Protein AF-A0A1F6HLE6-F1 (afdb_monomer_lite)

Structure (mmCIF, N/CA/C/O backbone):
data_AF-A0A1F6HLE6-F1
#
_entry.id   AF-A0A1F6HLE6-F1
#
loop_
_atom_site.group_PDB
_atom_site.id
_atom_site.type_symbol
_atom_site.label_atom_id
_atom_site.label_alt_id
_atom_site.label_comp_id
_atom_site.label_asym_id
_atom_site.label_entity_id
_atom_site.label_seq_id
_atom_site.pdbx_PDB_ins_code
_atom_site.Cartn_x
_atom_site.Cartn_y
_atom_site.Cartn_z
_atom_site.occupancy
_atom_site.B_iso_or_equiv
_atom_site.auth_seq_id
_atom_site.auth_comp_id
_atom_site.auth_asym_id
_atom_site.auth_atom_id
_atom_site.pdbx_PDB_model_num
ATOM 1 N N . MET A 1 1 ? -13.647 6.279 26.325 1.00 63.38 1 MET A N 1
ATOM 2 C CA . MET A 1 1 ? -12.211 6.276 25.933 1.00 63.38 1 MET A CA 1
ATOM 3 C C . MET A 1 1 ? -11.836 5.054 25.099 1.00 63.38 1 MET A C 1
ATOM 5 O O . MET A 1 1 ? -11.047 5.195 24.173 1.00 63.38 1 MET A O 1
ATOM 9 N N . GLU A 1 2 ? -12.397 3.885 25.400 1.00 67.81 2 GLU A N 1
ATOM 10 C CA . GLU A 1 2 ? -12.096 2.611 24.734 1.00 67.81 2 GLU A CA 1
ATOM 11 C C . GLU A 1 2 ? -12.492 2.584 23.247 1.00 67.81 2 GLU A C 1
ATOM 13 O O . GLU A 1 2 ? -11.661 2.266 22.399 1.00 67.81 2 GLU A O 1
ATOM 18 N N . ASP A 1 3 ? -13.678 3.094 22.899 1.00 79.81 3 ASP A N 1
ATOM 19 C CA . ASP A 1 3 ? -14.136 3.174 21.502 1.00 79.81 3 ASP A CA 1
ATOM 20 C C . ASP A 1 3 ? -13.210 3.987 20.591 1.00 79.81 3 ASP A C 1
ATOM 22 O O . ASP A 1 3 ? -13.002 3.639 19.430 1.00 79.81 3 ASP A O 1
ATOM 26 N N . LYS A 1 4 ? -12.611 5.066 21.114 1.00 86.38 4 LYS A N 1
ATOM 27 C CA . LYS A 1 4 ? -11.678 5.900 20.343 1.00 86.38 4 LYS A CA 1
ATOM 28 C C . LYS A 1 4 ? -10.392 5.130 20.023 1.00 86.38 4 LYS A C 1
ATOM 30 O O . LYS A 1 4 ? -9.865 5.265 18.922 1.00 86.38 4 LYS A O 1
ATOM 35 N N . LYS A 1 5 ? -9.919 4.294 20.956 1.00 90.31 5 LYS A N 1
ATOM 36 C CA . LYS A 1 5 ? -8.757 3.421 20.739 1.00 90.31 5 LYS A CA 1
ATOM 37 C C . LYS A 1 5 ? -9.068 2.331 19.713 1.00 90.31 5 LYS A C 1
ATOM 39 O O . LYS A 1 5 ? -8.259 2.116 18.818 1.00 90.31 5 LYS A O 1
ATOM 44 N N . ILE A 1 6 ? -10.246 1.707 19.792 1.00 92.56 6 ILE A N 1
ATOM 45 C CA . ILE A 1 6 ? -10.678 0.673 18.836 1.00 92.56 6 ILE A CA 1
ATOM 46 C C . ILE A 1 6 ? -10.792 1.252 17.422 1.00 92.56 6 ILE A C 1
ATOM 48 O O . ILE A 1 6 ? -10.259 0.681 16.474 1.00 92.56 6 ILE A O 1
ATOM 52 N N . ILE A 1 7 ? -11.437 2.412 17.276 1.00 93.81 7 ILE A N 1
ATOM 53 C CA . ILE A 1 7 ? -11.570 3.089 15.981 1.00 93.81 7 ILE A CA 1
ATOM 54 C C . ILE A 1 7 ? -10.194 3.438 15.407 1.00 93.81 7 ILE A C 1
ATOM 56 O O . ILE A 1 7 ? -9.942 3.174 14.233 1.00 93.81 7 ILE A O 1
ATOM 60 N N . SER A 1 8 ? -9.292 3.990 16.222 1.00 94.62 8 SER A N 1
ATOM 61 C CA . SER A 1 8 ? -7.937 4.334 15.780 1.00 94.62 8 SER A CA 1
ATOM 62 C C . SER A 1 8 ? -7.138 3.095 15.355 1.00 94.62 8 SER A C 1
ATOM 64 O O . SER A 1 8 ? -6.539 3.098 14.282 1.00 94.62 8 SER A O 1
ATOM 66 N N . ALA A 1 9 ? -7.205 2.000 16.120 1.00 95.56 9 ALA A N 1
ATOM 67 C CA . ALA A 1 9 ? -6.547 0.741 15.774 1.00 95.56 9 ALA A CA 1
ATOM 68 C C . ALA A 1 9 ? -7.088 0.145 14.463 1.00 95.56 9 ALA A C 1
ATOM 70 O O . ALA A 1 9 ? -6.311 -0.220 13.583 1.00 95.56 9 ALA A O 1
ATOM 71 N N . ASN A 1 10 ? -8.412 0.105 14.287 1.00 96.88 10 ASN A N 1
ATOM 72 C CA . ASN A 1 10 ? -9.035 -0.373 13.048 1.00 96.88 10 ASN A CA 1
ATOM 73 C C . ASN A 1 10 ? -8.654 0.496 11.844 1.00 96.88 10 ASN A C 1
ATOM 75 O O . ASN A 1 10 ? -8.395 -0.021 10.758 1.00 96.88 10 ASN A O 1
ATOM 79 N N . THR A 1 11 ? -8.607 1.813 12.045 1.00 96.94 11 THR A N 1
ATOM 80 C CA . THR A 1 11 ? -8.187 2.780 11.025 1.00 96.94 11 THR A CA 1
ATOM 81 C C . THR A 1 11 ? -6.740 2.531 10.622 1.00 96.94 11 THR A C 1
ATOM 83 O O . THR A 1 11 ? -6.448 2.468 9.432 1.00 96.94 11 THR A O 1
ATOM 86 N N . MET A 1 12 ? -5.851 2.310 11.595 1.00 97.50 12 MET A N 1
ATOM 87 C CA . MET A 1 12 ? -4.451 1.990 11.335 1.00 97.50 12 MET A CA 1
ATOM 88 C C . MET A 1 12 ? -4.310 0.691 10.540 1.00 97.50 12 MET A C 1
ATOM 90 O O . MET A 1 12 ? -3.627 0.683 9.524 1.00 97.50 12 MET A O 1
ATOM 94 N N . LEU A 1 13 ? -5.015 -0.379 10.929 1.00 97.81 13 LEU A N 1
ATOM 95 C CA . LEU A 1 13 ? -4.997 -1.652 10.195 1.00 97.81 13 LEU A CA 1
ATOM 96 C C . LEU A 1 13 ? -5.391 -1.470 8.724 1.00 97.81 13 LEU A C 1
ATOM 98 O O . LEU A 1 13 ? 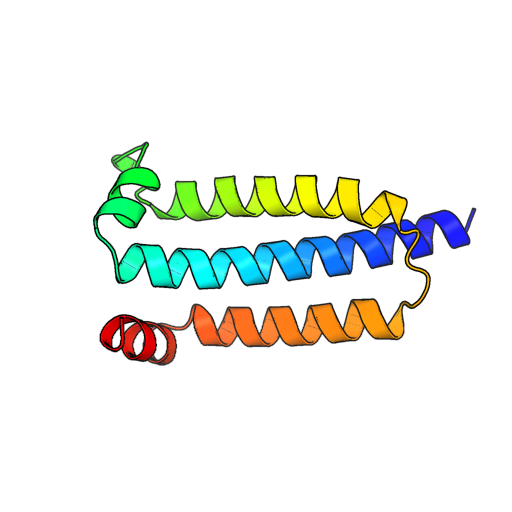-4.718 -1.981 7.828 1.00 97.81 13 LEU A O 1
ATOM 102 N N . LEU A 1 14 ? -6.455 -0.713 8.457 1.00 97.81 14 LEU A N 1
ATOM 103 C CA . LEU A 1 14 ? -6.927 -0.464 7.095 1.00 97.81 14 LEU A CA 1
ATOM 104 C C . LEU A 1 14 ? -6.003 0.475 6.312 1.00 97.81 14 LEU A C 1
ATOM 106 O O . LEU A 1 14 ? -5.749 0.231 5.134 1.00 97.81 14 LEU A O 1
ATOM 110 N N . ALA A 1 15 ? -5.445 1.499 6.956 1.00 97.94 15 ALA A N 1
ATOM 111 C CA . ALA A 1 15 ? -4.466 2.387 6.339 1.00 97.94 15 ALA A CA 1
ATOM 112 C C . ALA A 1 15 ? -3.181 1.631 5.967 1.00 97.94 15 ALA A C 1
ATOM 114 O O . ALA A 1 15 ? -2.668 1.784 4.858 1.00 97.94 15 ALA A O 1
ATOM 115 N N . THR A 1 16 ? -2.697 0.748 6.846 1.00 97.88 16 THR A N 1
ATOM 116 C CA . THR A 1 16 ? -1.572 -0.147 6.548 1.00 97.88 16 THR A CA 1
ATOM 117 C C . THR A 1 16 ? -1.911 -1.095 5.405 1.00 97.88 16 THR A C 1
ATOM 119 O O . THR A 1 16 ? -1.096 -1.275 4.508 1.00 97.88 16 THR A O 1
ATOM 122 N N . SER A 1 17 ? -3.126 -1.641 5.373 1.00 98.06 17 SER A N 1
ATOM 123 C CA . SER A 1 17 ? -3.587 -2.502 4.274 1.00 98.06 17 SER A CA 1
ATOM 124 C C . SER A 1 17 ? -3.567 -1.779 2.924 1.00 98.06 17 SER A C 1
A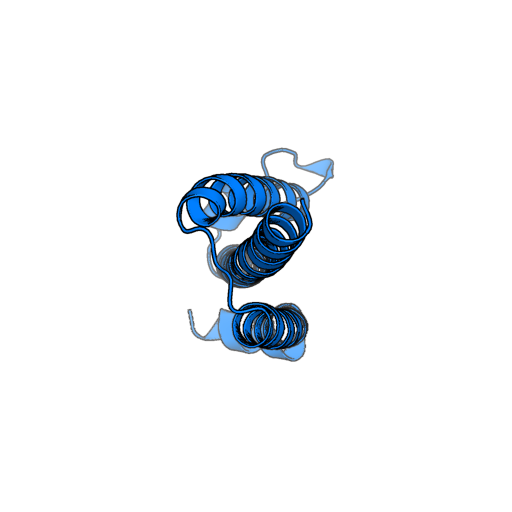TOM 126 O O . SER A 1 17 ? -3.094 -2.331 1.928 1.00 98.06 17 SER A O 1
ATOM 128 N N . ALA A 1 18 ? -4.026 -0.524 2.891 1.00 97.81 18 ALA A N 1
ATOM 129 C CA . ALA A 1 18 ? -3.986 0.321 1.701 1.00 97.81 18 ALA A CA 1
ATOM 130 C C . ALA A 1 18 ? -2.544 0.635 1.273 1.00 97.81 18 ALA A C 1
ATOM 132 O O . ALA A 1 18 ? -2.217 0.507 0.096 1.00 97.81 18 ALA A O 1
ATOM 133 N N . SER A 1 19 ? -1.672 0.972 2.228 1.00 98.19 19 SER A N 1
ATOM 134 C CA . SER A 1 19 ? -0.250 1.239 1.981 1.00 98.19 19 SER A CA 1
ATOM 135 C C . SER A 1 19 ? 0.486 0.016 1.422 1.00 98.19 19 SER A C 1
ATOM 137 O O . SER A 1 19 ? 1.164 0.128 0.405 1.00 98.19 19 SER A O 1
ATOM 139 N N . LEU A 1 20 ? 0.288 -1.170 2.010 1.00 97.44 20 LEU A N 1
ATOM 140 C CA . LEU A 1 20 ? 0.853 -2.428 1.506 1.00 97.44 20 LEU A CA 1
ATOM 141 C C . LEU A 1 20 ? 0.352 -2.741 0.096 1.00 97.44 20 LEU A C 1
ATOM 143 O O . LEU A 1 20 ? 1.134 -3.151 -0.759 1.00 97.44 20 LEU A O 1
ATOM 147 N N . THR A 1 21 ? -0.944 -2.525 -0.142 1.00 96.88 21 THR A N 1
ATOM 148 C CA . THR A 1 21 ? -1.556 -2.762 -1.452 1.00 96.88 21 THR A CA 1
ATOM 149 C C . THR A 1 21 ? -0.959 -1.845 -2.511 1.00 96.88 21 THR A C 1
ATOM 151 O O . THR A 1 21 ? -0.530 -2.301 -3.566 1.00 96.88 21 THR A O 1
ATOM 154 N N . PHE A 1 22 ? -0.857 -0.556 -2.197 1.00 97.44 22 PHE A N 1
ATOM 155 C CA . PHE A 1 22 ? -0.219 0.422 -3.063 1.00 97.44 22 PHE A CA 1
ATOM 156 C C . PHE A 1 22 ? 1.254 0.086 -3.323 1.00 97.44 22 PHE A C 1
ATOM 158 O O . PHE A 1 22 ? 1.690 0.150 -4.471 1.00 97.44 22 PHE A O 1
ATOM 165 N N . PHE A 1 23 ? 2.005 -0.323 -2.293 1.00 96.69 23 PHE A N 1
ATOM 166 C CA . PHE A 1 23 ? 3.420 -0.661 -2.429 1.00 96.69 23 PHE A CA 1
ATOM 167 C C . PHE A 1 23 ? 3.640 -1.755 -3.469 1.00 96.69 23 PHE A C 1
ATOM 169 O O . PHE A 1 23 ? 4.449 -1.575 -4.377 1.00 96.69 23 PHE A O 1
ATOM 176 N N . TRP A 1 24 ? 2.958 -2.901 -3.343 1.00 95.12 24 TRP A N 1
ATOM 177 C CA . TRP A 1 24 ? 3.236 -4.019 -4.246 1.00 95.12 24 TRP A CA 1
ATOM 178 C C . TRP A 1 24 ? 2.777 -3.707 -5.673 1.00 95.12 24 TRP A C 1
ATOM 180 O O . TRP A 1 24 ? 3.475 -4.071 -6.617 1.00 95.12 24 TRP A O 1
ATOM 190 N N . ILE A 1 25 ? 1.676 -2.963 -5.838 1.00 94.94 25 ILE A N 1
ATOM 191 C CA . ILE A 1 25 ? 1.213 -2.481 -7.146 1.00 94.94 25 ILE A CA 1
ATOM 192 C C . ILE A 1 25 ? 2.278 -1.581 -7.779 1.00 94.94 25 ILE A C 1
ATOM 194 O O . ILE A 1 25 ? 2.705 -1.813 -8.910 1.00 94.94 25 ILE A O 1
ATOM 198 N N . LEU A 1 26 ? 2.754 -0.579 -7.039 1.00 95.19 26 LEU A N 1
ATOM 199 C CA . LEU A 1 26 ? 3.764 0.354 -7.525 1.00 95.19 26 LEU A CA 1
ATOM 200 C C . LEU A 1 26 ? 5.103 -0.345 -7.791 1.00 95.19 26 LEU A C 1
ATOM 202 O O . LEU A 1 26 ? 5.798 0.009 -8.738 1.00 95.19 26 LEU A O 1
ATOM 206 N N . ASN A 1 27 ? 5.455 -1.367 -7.007 1.00 93.62 27 ASN A N 1
ATOM 207 C CA . ASN A 1 27 ? 6.647 -2.175 -7.240 1.00 93.62 27 ASN A CA 1
ATOM 208 C C . ASN A 1 27 ? 6.564 -2.952 -8.564 1.00 93.62 27 ASN A C 1
ATOM 210 O O . ASN A 1 27 ? 7.553 -2.994 -9.289 1.00 93.62 27 ASN A O 1
ATOM 214 N N . ILE A 1 28 ? 5.397 -3.510 -8.904 1.00 92.69 28 ILE A N 1
ATOM 215 C CA . ILE A 1 28 ? 5.165 -4.153 -10.207 1.00 92.69 28 ILE A CA 1
ATOM 216 C C . ILE A 1 28 ? 5.280 -3.121 -11.336 1.00 92.69 28 ILE A C 1
ATOM 218 O O . ILE A 1 28 ? 6.014 -3.349 -12.296 1.00 92.69 28 ILE A O 1
ATOM 222 N N . PHE A 1 29 ? 4.634 -1.958 -11.201 1.00 92.44 29 PHE A N 1
ATOM 223 C CA . PHE A 1 29 ? 4.712 -0.895 -12.209 1.00 92.44 29 PHE A CA 1
ATOM 224 C C . PHE A 1 29 ? 6.135 -0.366 -12.412 1.00 92.44 29 PHE A C 1
ATOM 226 O O . PHE A 1 29 ? 6.554 -0.146 -13.543 1.00 92.44 29 PHE A O 1
ATOM 233 N N . LYS A 1 30 ? 6.900 -0.199 -11.334 1.00 91.94 30 LYS A N 1
ATOM 234 C CA . LYS A 1 30 ? 8.308 0.209 -11.388 1.00 91.94 30 LYS A CA 1
ATOM 235 C C . LYS A 1 30 ? 9.156 -0.763 -12.215 1.00 91.94 30 LYS A C 1
ATOM 237 O O . LYS A 1 30 ? 10.077 -0.325 -12.887 1.00 91.94 30 LYS A O 1
ATOM 242 N N . GLU A 1 31 ? 8.872 -2.061 -12.158 1.00 89.38 31 GLU A N 1
ATOM 243 C CA . GLU A 1 31 ? 9.613 -3.073 -12.925 1.00 89.38 31 GLU A CA 1
ATOM 244 C C . GLU A 1 31 ? 9.114 -3.200 -14.376 1.00 89.38 31 GLU A C 1
ATOM 246 O O . GLU A 1 31 ? 9.910 -3.497 -15.262 1.00 89.38 31 GLU A O 1
ATOM 251 N N . GLY A 1 32 ? 7.823 -2.956 -14.636 1.00 89.25 32 GLY A N 1
ATOM 252 C CA . GLY A 1 32 ? 7.244 -3.008 -15.988 1.00 89.25 32 GLY A CA 1
ATOM 253 C C . GLY A 1 32 ? 7.473 -1.745 -16.827 1.00 89.25 32 GLY A C 1
ATOM 254 O O . GLY A 1 32 ? 7.610 -1.827 -18.045 1.00 89.25 32 GLY A O 1
ATOM 255 N N . TYR A 1 33 ? 7.571 -0.570 -16.195 1.00 90.75 33 TYR A N 1
ATOM 256 C CA . TYR A 1 33 ? 7.600 0.719 -16.892 1.00 90.75 33 TYR A CA 1
ATOM 257 C C . TYR A 1 33 ? 8.809 1.567 -16.483 1.00 90.75 33 TYR A C 1
ATOM 259 O O . TYR A 1 33 ? 8.925 2.026 -15.344 1.00 90.75 33 TYR A O 1
ATOM 267 N N . LYS A 1 34 ? 9.677 1.873 -17.458 1.00 89.44 34 LYS A N 1
ATOM 268 C CA . LYS A 1 34 ? 10.880 2.706 -17.255 1.00 89.44 34 LYS A CA 1
ATOM 269 C C . LYS A 1 34 ? 10.565 4.097 -16.699 1.00 89.44 34 LYS A C 1
ATOM 271 O O . LYS A 1 34 ? 11.340 4.633 -15.915 1.00 89.44 34 LYS A O 1
ATOM 276 N N . GLU A 1 35 ? 9.435 4.683 -17.085 1.00 90.69 35 GLU A N 1
ATOM 277 C CA . GLU A 1 35 ? 9.009 6.000 -16.594 1.00 90.69 35 GLU A CA 1
ATOM 278 C C . GLU A 1 35 ? 8.746 5.986 -15.086 1.00 90.69 35 GLU A C 1
ATOM 280 O O . GLU A 1 35 ? 9.214 6.867 -14.366 1.00 90.69 35 GLU A O 1
ATOM 285 N N . VAL A 1 36 ? 8.074 4.941 -14.593 1.00 90.94 36 VAL A N 1
ATOM 286 C CA . VAL A 1 36 ? 7.804 4.754 -13.162 1.00 90.94 36 VAL A CA 1
ATOM 287 C C . VAL A 1 36 ? 9.110 4.509 -12.410 1.00 90.94 36 VAL A C 1
ATOM 289 O O . VAL A 1 36 ? 9.329 5.085 -11.346 1.00 90.94 36 VAL A O 1
ATOM 292 N N . GLN A 1 37 ? 10.017 3.712 -12.980 1.00 89.62 37 GLN A N 1
ATOM 293 C CA . GLN A 1 37 ? 11.346 3.499 -12.411 1.00 89.62 37 GLN A CA 1
ATOM 294 C C . GLN A 1 37 ? 12.130 4.810 -12.268 1.00 89.62 37 GLN A C 1
ATOM 296 O O . GLN A 1 37 ? 12.690 5.072 -11.204 1.00 89.62 37 GLN A O 1
ATOM 301 N N . ASN A 1 38 ? 12.144 5.643 -13.311 1.00 90.19 38 ASN A N 1
ATOM 302 C CA . ASN A 1 38 ? 12.838 6.930 -13.308 1.00 90.19 38 ASN A CA 1
ATOM 303 C C . ASN A 1 38 ? 12.211 7.911 -12.313 1.00 90.19 38 ASN A C 1
ATOM 305 O O . ASN A 1 38 ? 12.936 8.561 -11.566 1.00 90.19 38 ASN A O 1
ATOM 309 N N . PHE A 1 39 ? 10.879 7.971 -12.255 1.00 90.94 39 PHE A N 1
ATOM 310 C CA . PHE A 1 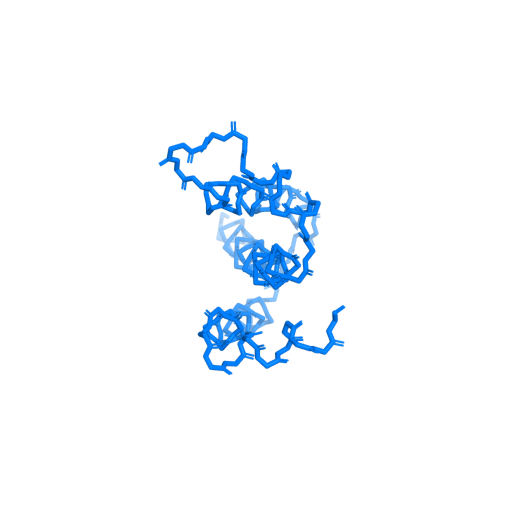39 ? 10.151 8.804 -11.298 1.00 90.94 39 PHE A CA 1
ATOM 311 C C . PHE A 1 39 ? 10.488 8.447 -9.843 1.00 90.94 39 PHE A C 1
ATOM 313 O O . PHE A 1 39 ? 10.680 9.326 -9.005 1.00 90.94 39 PHE A O 1
ATOM 320 N N . LEU A 1 40 ? 10.599 7.152 -9.539 1.00 90.19 40 LEU A N 1
ATOM 321 C CA . LEU A 1 40 ? 10.928 6.677 -8.194 1.00 90.19 40 LEU A CA 1
ATOM 322 C C . LEU A 1 40 ? 12.420 6.789 -7.860 1.00 90.19 40 LEU A C 1
ATOM 324 O O . LEU A 1 40 ? 12.778 6.761 -6.684 1.00 90.19 40 LEU A O 1
ATOM 328 N N . ASN A 1 41 ? 13.287 6.925 -8.864 1.00 89.62 41 ASN A N 1
ATOM 329 C CA . ASN A 1 41 ? 14.737 7.015 -8.712 1.00 89.62 41 ASN A CA 1
ATOM 330 C C . ASN A 1 41 ? 15.239 8.471 -8.624 1.00 89.62 41 ASN A C 1
ATOM 332 O O . ASN A 1 41 ? 16.162 8.869 -9.332 1.00 89.62 41 ASN A O 1
ATOM 336 N N . PHE A 1 42 ? 14.645 9.279 -7.743 1.00 82.56 42 PHE A N 1
ATOM 337 C CA . PHE A 1 42 ? 15.042 10.684 -7.538 1.00 82.56 42 PHE A CA 1
ATOM 338 C C . PHE A 1 42 ? 16.383 10.849 -6.805 1.00 82.56 42 PHE A C 1
ATOM 340 O O . PHE A 1 42 ? 16.952 11.939 -6.810 1.00 82.56 42 PHE A O 1
ATOM 347 N N . TYR A 1 43 ? 16.900 9.785 -6.179 1.00 76.62 43 TYR A N 1
ATOM 348 C CA . TYR A 1 43 ? 18.236 9.763 -5.587 1.00 76.62 43 TYR A CA 1
ATOM 349 C C . TYR A 1 43 ? 19.018 8.534 -6.087 1.00 76.62 43 TYR A C 1
ATOM 351 O O . TYR A 1 43 ? 18.856 7.441 -5.533 1.00 76.62 43 TYR A O 1
ATOM 359 N N . PRO A 1 44 ? 19.875 8.691 -7.117 1.00 74.81 44 PRO A N 1
ATOM 360 C CA . PRO A 1 44 ? 20.496 7.572 -7.832 1.00 74.81 44 PRO A CA 1
ATOM 361 C C . PRO A 1 44 ? 21.242 6.574 -6.940 1.00 74.81 44 PRO A C 1
ATOM 363 O O . PRO A 1 44 ? 21.210 5.376 -7.203 1.00 74.81 44 PRO A O 1
ATOM 366 N N . SER A 1 45 ? 21.872 7.045 -5.859 1.00 73.62 45 SER A N 1
ATOM 367 C CA . SER A 1 45 ? 22.665 6.203 -4.954 1.00 73.62 45 SER A CA 1
ATOM 368 C C . SER A 1 45 ? 21.833 5.214 -4.129 1.00 73.62 45 SER A C 1
ATOM 370 O O . SER A 1 45 ? 22.386 4.249 -3.613 1.00 73.62 45 SER A O 1
ATOM 372 N N . VAL A 1 46 ? 20.526 5.455 -3.970 1.00 73.56 46 VAL A N 1
ATOM 373 C CA . VAL A 1 46 ? 19.620 4.605 -3.168 1.00 73.56 46 VAL A CA 1
ATOM 374 C C . VAL A 1 46 ? 18.654 3.817 -4.065 1.00 73.56 46 VAL A C 1
ATOM 376 O O . VAL A 1 46 ? 18.050 2.832 -3.637 1.00 73.56 46 VAL A O 1
ATOM 379 N N . GLY A 1 47 ? 18.544 4.199 -5.339 1.00 82.81 47 GLY A N 1
ATOM 380 C CA . GLY A 1 47 ? 17.679 3.532 -6.299 1.00 82.81 47 GLY A CA 1
ATOM 381 C C . GLY A 1 47 ? 16.185 3.809 -6.065 1.00 82.81 47 GLY A C 1
ATOM 382 O O . GLY A 1 47 ? 15.791 4.558 -5.166 1.00 82.81 47 GLY A O 1
ATOM 383 N N . PRO A 1 48 ? 15.307 3.153 -6.842 1.00 86.50 48 PRO A N 1
ATOM 384 C CA . PRO A 1 48 ? 13.865 3.408 -6.816 1.00 86.50 48 PRO A CA 1
ATOM 385 C C . PRO A 1 48 ? 13.147 2.855 -5.571 1.00 86.50 48 PRO A C 1
ATOM 387 O O . PRO A 1 48 ? 11.961 3.116 -5.366 1.00 86.50 48 PRO A O 1
ATOM 390 N N . LEU A 1 49 ? 13.843 2.088 -4.723 1.00 88.56 49 LEU A N 1
ATOM 391 C CA . LEU A 1 49 ? 13.272 1.522 -3.499 1.00 88.56 49 LEU A CA 1
ATOM 392 C C . LEU A 1 49 ? 12.913 2.613 -2.482 1.00 88.56 49 LEU A C 1
ATOM 394 O O . LEU A 1 49 ? 11.874 2.525 -1.829 1.00 88.56 49 LEU A O 1
ATOM 398 N N . LEU A 1 50 ? 13.734 3.663 -2.383 1.00 89.00 50 LEU A N 1
ATOM 399 C CA . LEU A 1 50 ? 13.437 4.806 -1.523 1.00 89.00 50 LEU A CA 1
ATOM 400 C C . LEU A 1 50 ? 12.124 5.471 -1.938 1.00 89.00 50 LEU A C 1
ATOM 402 O O . LEU A 1 50 ? 11.277 5.741 -1.089 1.00 89.00 50 LEU A O 1
ATOM 406 N N . GLY A 1 51 ? 11.922 5.669 -3.244 1.00 91.62 51 GLY A N 1
ATOM 407 C CA . GLY A 1 51 ? 10.673 6.207 -3.765 1.00 91.62 51 GLY A CA 1
ATOM 408 C C . GLY A 1 51 ? 9.472 5.351 -3.401 1.00 91.62 51 GLY A C 1
ATOM 409 O O . GLY A 1 51 ? 8.495 5.882 -2.876 1.00 91.62 51 GLY A O 1
ATOM 410 N N . LEU A 1 52 ? 9.565 4.030 -3.576 1.00 93.00 52 LEU A N 1
ATOM 411 C CA . LEU A 1 52 ? 8.498 3.113 -3.164 1.00 93.00 52 LEU A CA 1
ATOM 412 C C . LEU A 1 52 ? 8.101 3.310 -1.695 1.00 93.00 52 LEU A C 1
ATOM 414 O O . LEU A 1 52 ? 6.910 3.428 -1.394 1.00 93.00 52 LEU A O 1
ATOM 418 N N . PHE A 1 53 ? 9.076 3.385 -0.786 1.00 92.69 53 PHE A N 1
ATOM 419 C CA . PHE A 1 53 ? 8.803 3.582 0.638 1.00 92.69 53 PHE A CA 1
ATOM 420 C C . PHE A 1 53 ? 8.203 4.953 0.946 1.00 92.69 53 PHE A C 1
ATOM 422 O O . PHE A 1 53 ? 7.236 5.025 1.709 1.00 92.69 53 PHE A O 1
ATOM 429 N N . ILE A 1 54 ? 8.724 6.026 0.345 1.00 94.56 54 ILE A N 1
ATOM 430 C CA . ILE A 1 54 ? 8.205 7.382 0.563 1.00 94.56 54 ILE A CA 1
ATOM 431 C C . ILE A 1 54 ? 6.749 7.462 0.110 1.00 94.56 54 ILE A C 1
ATOM 433 O O . ILE A 1 54 ? 5.885 7.806 0.916 1.00 94.56 54 ILE A O 1
ATOM 437 N N . PHE A 1 55 ? 6.443 7.077 -1.131 1.00 95.56 55 PHE A N 1
ATOM 438 C CA . PHE A 1 55 ? 5.072 7.156 -1.641 1.00 95.56 55 PHE A CA 1
ATOM 439 C C . PHE A 1 55 ? 4.113 6.245 -0.867 1.00 95.56 55 PHE A C 1
ATOM 441 O O . PHE A 1 55 ? 3.001 6.662 -0.549 1.00 95.56 55 PHE A O 1
ATOM 448 N N . SER A 1 56 ? 4.547 5.049 -0.466 1.00 96.75 56 SER A N 1
ATOM 449 C CA . SER A 1 56 ? 3.714 4.157 0.356 1.00 96.75 56 SER A CA 1
ATOM 450 C C . SER A 1 56 ? 3.462 4.718 1.760 1.00 96.75 56 SER A C 1
ATOM 452 O O . SER A 1 56 ? 2.372 4.535 2.307 1.00 96.75 56 SER A O 1
ATOM 454 N N . THR A 1 57 ? 4.427 5.448 2.329 1.00 96.62 57 THR A N 1
ATOM 455 C CA . THR A 1 57 ? 4.263 6.164 3.605 1.00 96.62 57 THR A CA 1
ATOM 456 C C . THR A 1 57 ? 3.287 7.329 3.462 1.00 96.62 57 THR A C 1
ATOM 458 O O . THR A 1 57 ? 2.422 7.512 4.316 1.00 96.62 57 THR A O 1
ATOM 461 N N . VAL A 1 58 ? 3.353 8.081 2.357 1.00 97.50 58 VAL A N 1
ATOM 462 C CA . VAL A 1 58 ? 2.356 9.122 2.061 1.00 97.50 58 VAL A CA 1
ATOM 463 C C . VAL A 1 58 ? 0.958 8.508 1.971 1.00 97.50 58 VAL A C 1
ATOM 465 O O . VAL A 1 58 ? 0.033 9.012 2.606 1.00 97.50 58 VAL A O 1
ATOM 468 N N . VAL A 1 59 ? 0.802 7.383 1.264 1.00 97.88 59 VAL A N 1
ATOM 469 C CA . VAL A 1 59 ? -0.481 6.667 1.174 1.00 97.88 59 VAL A CA 1
ATOM 470 C C . VAL A 1 59 ? -0.968 6.207 2.546 1.00 97.88 59 VAL A C 1
ATOM 472 O 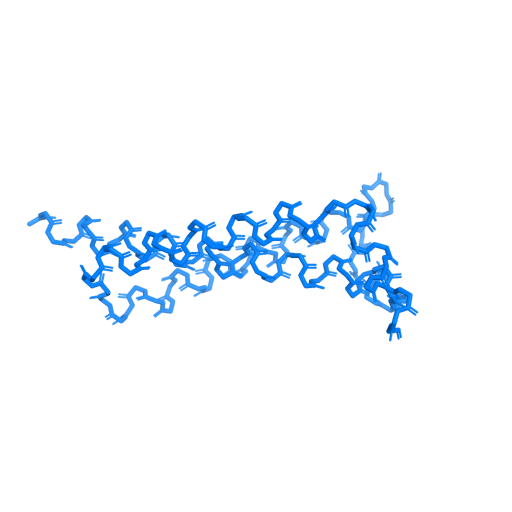O . VAL A 1 59 ? -2.152 6.357 2.832 1.00 97.88 59 VAL A O 1
ATOM 475 N N . LEU A 1 60 ? -0.084 5.712 3.420 1.00 97.94 60 LEU A N 1
ATOM 476 C CA . LEU A 1 60 ? -0.441 5.347 4.795 1.00 97.94 60 LEU A CA 1
ATOM 477 C C . LEU A 1 60 ? -1.043 6.539 5.553 1.00 97.94 60 LEU A C 1
ATOM 479 O O . LEU A 1 60 ? -2.117 6.412 6.138 1.00 97.94 60 LEU A O 1
ATOM 483 N N . ILE A 1 61 ? -0.370 7.693 5.526 1.00 97.81 61 ILE A N 1
ATOM 484 C CA . ILE A 1 61 ? -0.804 8.902 6.242 1.00 97.81 61 ILE A CA 1
ATOM 485 C C . ILE A 1 61 ? -2.137 9.406 5.680 1.00 97.81 61 ILE A C 1
ATOM 487 O O . ILE A 1 61 ? -3.075 9.657 6.438 1.00 97.81 61 ILE A O 1
ATOM 491 N N . VAL A 1 62 ? -2.249 9.514 4.353 1.00 97.75 62 VAL A N 1
ATOM 492 C CA . VAL A 1 62 ? -3.477 9.972 3.688 1.00 97.75 62 VAL A CA 1
ATOM 493 C C . VAL A 1 62 ? -4.634 9.019 3.982 1.00 97.75 62 VAL A C 1
ATOM 495 O O . VAL A 1 62 ? -5.706 9.468 4.387 1.00 97.75 62 VAL A O 1
ATOM 498 N N . ALA A 1 63 ? -4.420 7.709 3.841 1.00 97.19 63 ALA A N 1
ATOM 499 C CA . ALA A 1 63 ? -5.436 6.707 4.131 1.00 97.19 63 ALA A CA 1
ATOM 500 C C . ALA A 1 63 ? -5.866 6.763 5.598 1.00 97.19 63 ALA A C 1
ATOM 502 O O . ALA A 1 63 ? -7.061 6.716 5.871 1.00 97.19 63 ALA A O 1
ATOM 503 N N . PHE A 1 64 ? -4.930 6.930 6.536 1.00 96.69 64 PHE A N 1
ATOM 504 C CA . PHE A 1 64 ? -5.254 7.069 7.953 1.00 96.69 64 PHE A CA 1
ATOM 505 C C . PHE A 1 64 ? -6.175 8.269 8.203 1.00 96.69 64 PHE A C 1
ATOM 507 O O . PHE A 1 64 ? -7.257 8.098 8.760 1.00 96.69 64 PHE A O 1
ATOM 514 N N . VAL A 1 65 ? -5.808 9.459 7.713 1.00 96.25 65 VAL A N 1
ATOM 515 C CA . VAL A 1 65 ? -6.600 10.692 7.895 1.00 96.25 65 VAL A CA 1
ATOM 516 C C . VAL A 1 65 ? -7.989 10.579 7.259 1.00 96.25 65 VAL A C 1
ATOM 518 O O . VAL A 1 65 ? -8.979 11.055 7.820 1.00 96.25 65 VAL A O 1
ATOM 521 N N . VAL A 1 66 ? -8.090 9.957 6.082 1.00 95.75 66 VAL A N 1
ATOM 522 C CA . VAL A 1 66 ? -9.371 9.770 5.385 1.00 95.75 66 VAL A CA 1
ATOM 523 C C . VAL A 1 66 ? -10.251 8.756 6.118 1.00 95.75 66 VAL A C 1
ATOM 525 O O . VAL A 1 66 ? -11.428 9.024 6.362 1.00 95.75 66 VAL A O 1
ATOM 528 N N . LEU A 1 67 ? -9.690 7.610 6.503 1.00 95.00 67 LEU A N 1
ATOM 529 C CA . LEU A 1 67 ? -10.424 6.521 7.147 1.00 95.00 67 LEU A CA 1
ATOM 530 C C . LEU A 1 67 ? -10.813 6.847 8.594 1.00 95.00 67 LEU A C 1
ATOM 532 O O . LEU A 1 67 ? -11.851 6.373 9.058 1.00 95.00 67 LEU A O 1
ATOM 536 N N . GLU A 1 68 ? -10.058 7.702 9.291 1.00 91.69 68 GLU A N 1
ATOM 537 C CA . GLU A 1 68 ? -10.394 8.145 10.650 1.00 91.69 68 GLU A CA 1
ATOM 538 C C . GLU A 1 68 ? -11.769 8.836 10.688 1.00 91.69 68 GLU A C 1
ATOM 540 O O . GLU A 1 68 ? -12.554 8.643 11.623 1.00 91.69 68 GLU A O 1
ATOM 545 N N . LYS A 1 69 ? -12.132 9.556 9.614 1.00 92.75 69 LYS A N 1
ATOM 546 C CA . LYS A 1 69 ? -13.449 10.200 9.468 1.00 92.75 69 LYS A CA 1
ATOM 547 C C . LYS A 1 69 ? -14.599 9.196 9.361 1.00 92.75 69 LYS A C 1
ATOM 549 O O . LYS A 1 69 ? -15.718 9.521 9.754 1.00 92.75 69 LYS A O 1
ATOM 554 N N . LEU A 1 70 ? -14.334 7.980 8.880 1.00 91.62 70 LEU A N 1
ATOM 555 C CA . LEU A 1 70 ? -15.337 6.921 8.715 1.00 91.62 70 LEU A CA 1
ATOM 556 C C . LEU A 1 70 ? -15.657 6.185 10.023 1.00 91.62 70 LEU A C 1
ATOM 558 O O . LEU A 1 70 ? -16.625 5.429 10.075 1.00 91.62 70 LEU A O 1
ATOM 562 N N . LYS A 1 71 ? -14.870 6.406 11.087 1.00 89.88 71 LYS A N 1
ATOM 563 C CA . LYS A 1 71 ? -15.097 5.851 12.433 1.00 89.88 71 LYS A CA 1
ATOM 564 C C . LYS A 1 71 ? -15.361 4.336 12.429 1.00 89.88 71 LYS A C 1
ATOM 566 O O . LYS A 1 71 ? -16.321 3.863 13.039 1.00 89.88 71 LYS A O 1
ATOM 571 N N . ILE A 1 72 ? -14.516 3.565 11.742 1.00 89.94 72 ILE A N 1
ATOM 572 C CA . ILE A 1 72 ? -14.726 2.125 11.526 1.00 89.94 72 ILE A CA 1
ATOM 573 C C . ILE A 1 72 ? -14.654 1.347 12.848 1.00 89.94 72 ILE A C 1
ATOM 575 O O . ILE A 1 72 ? -13.609 1.245 13.489 1.00 89.94 72 ILE A O 1
ATOM 579 N N . ARG A 1 73 ? -15.782 0.743 13.239 1.00 91.19 73 ARG A N 1
ATOM 580 C CA . ARG A 1 73 ? -15.911 -0.029 14.491 1.00 91.19 73 ARG A CA 1
ATOM 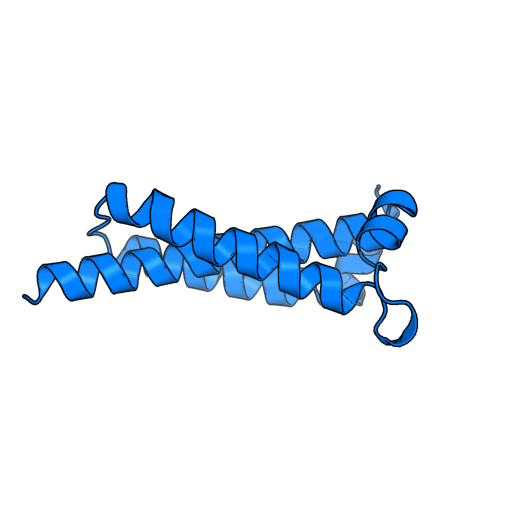581 C C . ARG A 1 73 ? -15.712 -1.534 14.316 1.00 91.19 73 ARG A C 1
ATOM 583 O O . ARG A 1 73 ? -15.434 -2.231 15.285 1.00 91.19 73 ARG A O 1
ATOM 590 N N . ASN A 1 74 ? -15.856 -2.050 13.095 1.00 93.12 74 ASN A N 1
ATOM 591 C CA . ASN A 1 74 ? -15.785 -3.486 12.846 1.00 93.12 74 ASN A CA 1
ATOM 592 C C . ASN A 1 74 ? -14.329 -3.981 12.818 1.00 93.12 74 ASN A C 1
ATOM 594 O O . ASN A 1 74 ? -13.680 -4.004 11.772 1.00 93.12 74 ASN A O 1
ATOM 598 N N . GLN A 1 75 ? -13.839 -4.420 13.977 1.00 94.00 75 GLN A N 1
ATOM 599 C CA . GLN A 1 75 ? -12.474 -4.921 14.138 1.00 94.00 75 GLN A CA 1
ATOM 600 C C . GLN A 1 75 ? -12.210 -6.204 13.343 1.00 94.00 75 GLN A C 1
ATOM 602 O O . GLN A 1 75 ? -11.155 -6.338 12.727 1.00 94.00 75 GLN A O 1
ATOM 607 N N . LYS A 1 76 ? -13.173 -7.138 13.301 1.00 95.19 76 LYS A N 1
ATOM 608 C CA . LYS A 1 76 ? -13.020 -8.394 12.543 1.00 95.19 76 LYS A CA 1
ATOM 609 C C . LYS A 1 76 ? -12.798 -8.117 11.059 1.00 95.19 76 LYS A C 1
ATOM 611 O O . LYS A 1 76 ? -11.989 -8.786 10.428 1.00 95.19 76 LYS A O 1
ATOM 616 N N . PHE A 1 77 ? -13.508 -7.134 10.512 1.00 95.44 77 PHE A N 1
ATOM 617 C CA . PHE A 1 77 ? -13.333 -6.699 9.131 1.00 95.44 77 PHE A CA 1
ATOM 618 C C . PHE A 1 77 ? -11.948 -6.083 8.893 1.00 95.44 77 PHE A C 1
ATOM 620 O O . PHE A 1 77 ? -11.231 -6.548 8.011 1.00 95.44 77 PHE A O 1
ATOM 627 N N . ALA A 1 78 ? -11.545 -5.106 9.715 1.00 95.56 78 ALA A N 1
ATOM 628 C CA . ALA A 1 78 ? -10.247 -4.441 9.584 1.00 95.56 78 ALA A CA 1
ATOM 629 C C . ALA A 1 78 ? -9.075 -5.431 9.674 1.00 95.56 78 ALA A C 1
ATOM 631 O O . ALA A 1 78 ? -8.149 -5.390 8.867 1.00 95.56 78 ALA A O 1
ATOM 632 N N . PHE A 1 79 ? -9.158 -6.374 10.611 1.00 97.06 79 PHE A N 1
ATOM 633 C CA . PHE A 1 79 ? -8.140 -7.399 10.800 1.00 97.06 79 PHE A CA 1
ATOM 634 C C . PHE A 1 79 ? -8.077 -8.402 9.639 1.00 97.06 79 PHE A C 1
ATOM 636 O O . PHE A 1 79 ? -6.987 -8.747 9.190 1.00 97.06 79 PHE A O 1
ATOM 643 N N . LYS A 1 80 ? -9.228 -8.840 9.105 1.00 97.38 80 LYS A N 1
ATOM 644 C CA . LYS A 1 80 ? -9.263 -9.718 7.923 1.00 97.38 80 LYS A CA 1
ATOM 645 C C . LYS A 1 80 ? -8.627 -9.053 6.707 1.00 97.38 80 LYS A C 1
ATOM 647 O O . LYS A 1 80 ? -7.830 -9.695 6.033 1.00 97.38 80 LYS A O 1
ATOM 652 N N . ILE A 1 81 ? -8.958 -7.786 6.450 1.00 97.31 81 ILE A N 1
ATOM 653 C CA . ILE A 1 81 ? -8.350 -7.031 5.348 1.00 97.31 81 ILE A CA 1
ATOM 654 C C . ILE A 1 81 ? -6.841 -6.942 5.545 1.00 97.31 81 ILE A C 1
ATOM 656 O O . ILE A 1 81 ? -6.103 -7.254 4.619 1.00 97.31 81 ILE A O 1
ATOM 660 N N . PHE A 1 82 ? -6.387 -6.614 6.754 1.00 97.75 82 PHE A N 1
ATOM 661 C CA . PHE A 1 82 ? -4.962 -6.549 7.053 1.00 97.75 82 PHE A CA 1
ATOM 662 C C . PHE A 1 82 ? -4.234 -7.867 6.785 1.00 97.75 82 PHE A C 1
ATOM 664 O O . PHE A 1 82 ? -3.225 -7.864 6.084 1.00 97.75 82 PHE A O 1
ATOM 671 N N . ILE A 1 83 ? -4.766 -9.000 7.256 1.00 98.00 83 ILE A N 1
ATOM 672 C CA . ILE A 1 83 ? -4.174 -10.318 6.979 1.00 98.00 83 ILE A CA 1
ATOM 673 C C . ILE A 1 83 ? -4.099 -10.579 5.473 1.00 98.00 83 ILE A C 1
ATOM 675 O O . ILE A 1 83 ? -3.047 -10.975 4.975 1.00 98.00 83 ILE A O 1
ATOM 679 N N . VAL A 1 84 ? -5.193 -10.346 4.742 1.00 97.38 84 VAL A N 1
ATOM 680 C CA . VAL A 1 84 ? -5.228 -10.562 3.289 1.00 97.38 84 VAL A CA 1
ATOM 681 C C . VAL A 1 84 ? -4.206 -9.667 2.586 1.00 97.38 84 VAL A C 1
ATOM 683 O O . VAL A 1 84 ? -3.449 -10.157 1.753 1.00 97.38 84 VAL A O 1
ATOM 686 N N . SER A 1 85 ? -4.119 -8.388 2.950 1.00 97.38 85 SER A N 1
ATOM 687 C CA . SER A 1 85 ? -3.148 -7.453 2.378 1.00 97.38 85 SER A CA 1
ATOM 688 C C . SER A 1 85 ? -1.702 -7.834 2.690 1.00 97.38 85 SER A C 1
ATOM 690 O O . SER A 1 85 ? -0.857 -7.705 1.810 1.00 97.38 85 SER A O 1
ATOM 692 N N . VAL A 1 86 ? -1.402 -8.335 3.894 1.00 97.38 86 VAL A N 1
ATOM 693 C CA . VAL A 1 86 ? -0.060 -8.829 4.252 1.00 97.38 86 VAL A CA 1
ATOM 694 C C . VAL A 1 86 ? 0.312 -10.057 3.426 1.00 97.38 86 VAL A C 1
ATOM 696 O O . VAL A 1 86 ? 1.414 -10.111 2.884 1.00 97.38 86 VAL A O 1
ATOM 699 N N . LEU A 1 87 ? -0.603 -11.022 3.290 1.00 96.38 87 LEU A N 1
ATOM 700 C CA . LEU A 1 87 ? -0.374 -12.208 2.463 1.00 96.38 87 LEU A CA 1
ATOM 701 C C . LEU A 1 87 ? -0.143 -11.816 1.001 1.00 96.38 87 LEU A C 1
ATOM 703 O O . LEU A 1 87 ? 0.853 -12.226 0.410 1.00 96.38 87 LEU A O 1
ATOM 707 N N . LEU A 1 88 ? -1.015 -10.975 0.439 1.00 94.81 88 LEU A N 1
ATOM 708 C CA . LEU A 1 88 ? -0.865 -10.474 -0.926 1.00 94.81 88 LEU A CA 1
ATOM 709 C C . LEU A 1 88 ? 0.457 -9.735 -1.109 1.00 94.81 88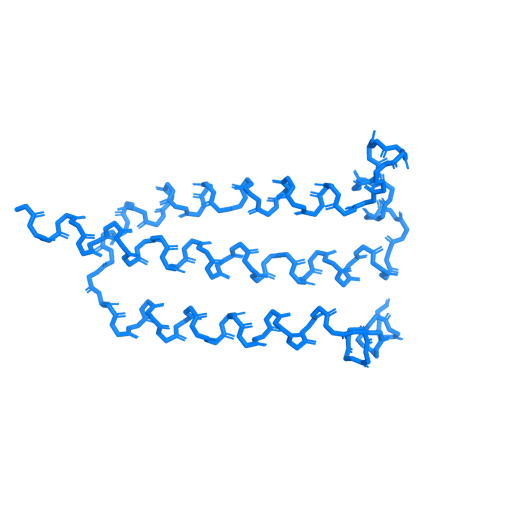 LEU A C 1
ATOM 711 O O . LEU A 1 88 ? 1.171 -10.019 -2.060 1.00 94.81 88 LEU A O 1
ATOM 715 N N . PHE A 1 89 ? 0.826 -8.843 -0.193 1.00 95.19 89 PHE A N 1
ATOM 716 C CA . PHE A 1 89 ? 2.111 -8.152 -0.242 1.00 95.19 89 PHE A CA 1
ATOM 717 C C . PHE A 1 89 ? 3.288 -9.138 -0.265 1.00 95.19 89 PHE A C 1
ATOM 719 O O . PHE A 1 89 ? 4.162 -9.023 -1.122 1.00 95.19 89 PHE A O 1
ATOM 726 N N . ALA A 1 90 ? 3.291 -10.136 0.623 1.00 93.69 90 ALA A N 1
ATOM 727 C CA . ALA A 1 90 ? 4.359 -11.130 0.683 1.00 93.69 90 ALA A CA 1
ATOM 728 C C . ALA A 1 90 ? 4.493 -11.912 -0.636 1.00 93.69 90 ALA A C 1
ATOM 730 O O . ALA A 1 90 ? 5.606 -12.098 -1.124 1.00 93.69 90 ALA A O 1
ATOM 731 N N . PHE A 1 91 ? 3.373 -12.312 -1.250 1.00 92.94 91 PHE A N 1
ATOM 732 C CA . PHE A 1 91 ? 3.384 -12.981 -2.553 1.00 92.94 91 PHE A CA 1
ATOM 733 C C . PHE A 1 91 ? 3.798 -12.043 -3.693 1.00 92.94 91 PHE A C 1
ATOM 735 O O . PHE A 1 91 ? 4.632 -12.413 -4.513 1.00 92.94 91 PHE A O 1
ATOM 742 N N . MET A 1 92 ? 3.257 -10.827 -3.746 1.00 92.12 92 MET A N 1
ATOM 743 C CA . MET A 1 92 ? 3.435 -9.900 -4.872 1.00 92.12 92 MET A CA 1
ATOM 744 C C . MET A 1 92 ? 4.781 -9.167 -4.860 1.00 92.12 92 MET A C 1
ATOM 746 O O . MET A 1 92 ? 5.166 -8.583 -5.868 1.00 92.12 92 MET A O 1
ATOM 750 N N . VAL A 1 93 ? 5.521 -9.199 -3.750 1.00 90.19 93 VAL A N 1
ATOM 751 C CA . VAL A 1 93 ? 6.911 -8.713 -3.680 1.00 90.19 93 VAL A CA 1
ATOM 752 C C . VAL A 1 93 ? 7.916 -9.851 -3.921 1.00 90.19 93 VAL A C 1
ATOM 754 O O . VAL A 1 93 ? 9.081 -9.597 -4.226 1.00 90.19 93 VAL A O 1
ATOM 757 N N . PHE A 1 94 ? 7.486 -11.117 -3.857 1.00 90.56 94 PHE A N 1
ATOM 758 C CA . PHE A 1 94 ? 8.363 -12.265 -4.074 1.00 90.56 94 PHE A CA 1
ATOM 759 C C . PHE A 1 94 ? 8.772 -12.395 -5.559 1.00 90.56 94 PHE A C 1
ATOM 761 O O . PHE A 1 94 ? 7.895 -12.516 -6.420 1.00 90.56 94 PHE A O 1
ATOM 768 N N . PRO A 1 95 ? 10.082 -12.410 -5.903 1.00 84.94 95 PRO A N 1
ATOM 769 C CA . PRO A 1 95 ? 10.550 -12.359 -7.293 1.00 84.94 95 PRO A CA 1
ATOM 770 C C . PRO A 1 95 ? 9.959 -13.387 -8.255 1.00 84.94 95 PRO A C 1
ATOM 772 O O . PRO A 1 95 ? 9.589 -12.994 -9.360 1.00 84.94 95 PRO A O 1
ATOM 775 N N . PRO A 1 96 ? 9.825 -14.671 -7.884 1.00 88.25 96 PRO A N 1
ATOM 776 C CA . PRO A 1 96 ? 9.195 -15.660 -8.751 1.00 88.25 96 PRO A CA 1
ATOM 777 C C . PRO A 1 96 ? 7.760 -15.315 -9.159 1.00 88.25 96 PRO A C 1
ATOM 779 O O . PRO A 1 96 ? 7.378 -15.610 -10.284 1.00 88.25 96 PRO A O 1
ATOM 782 N N . VAL A 1 97 ? 6.983 -14.668 -8.287 1.00 84.56 97 VAL A N 1
ATOM 783 C CA . VAL A 1 97 ? 5.595 -14.284 -8.580 1.00 84.56 97 VAL A CA 1
ATOM 784 C C . VAL A 1 97 ? 5.563 -12.950 -9.318 1.00 84.56 97 VAL A C 1
ATOM 786 O O . VAL A 1 97 ? 5.003 -12.863 -10.411 1.00 84.56 97 VAL A O 1
ATOM 789 N N . PHE A 1 98 ? 6.216 -11.916 -8.776 1.00 84.62 98 PHE A N 1
ATOM 790 C CA . PHE A 1 98 ? 6.124 -10.575 -9.357 1.00 84.62 98 PHE A CA 1
ATOM 791 C C . PHE A 1 98 ? 6.727 -10.519 -10.766 1.00 84.62 98 PHE A C 1
ATOM 793 O O . PHE A 1 98 ? 6.162 -9.861 -11.634 1.00 84.62 98 PHE A O 1
ATOM 800 N N . LYS A 1 99 ? 7.831 -11.234 -11.043 1.00 86.44 99 LYS A N 1
ATOM 801 C CA . LYS A 1 99 ? 8.457 -11.230 -12.379 1.00 86.44 99 LYS A CA 1
ATOM 802 C C . LYS A 1 99 ? 7.560 -11.838 -13.450 1.00 86.44 99 LYS A C 1
ATOM 804 O O . LYS A 1 99 ? 7.665 -11.443 -14.606 1.00 86.44 99 LYS A O 1
ATOM 809 N N . ILE A 1 100 ? 6.719 -12.811 -13.096 1.00 88.62 100 ILE A N 1
ATOM 810 C CA . ILE A 1 100 ? 5.743 -13.377 -14.035 1.00 88.62 100 ILE A CA 1
ATOM 811 C C . ILE A 1 100 ? 4.718 -12.306 -14.389 1.00 88.62 100 ILE A C 1
ATOM 813 O O . ILE A 1 100 ? 4.451 -12.099 -15.565 1.00 88.62 100 ILE A O 1
ATOM 817 N N . ILE A 1 101 ? 4.204 -11.592 -13.386 1.00 86.06 101 ILE A N 1
ATOM 818 C CA . ILE A 1 101 ? 3.216 -10.531 -13.592 1.00 86.06 101 ILE A CA 1
ATOM 819 C C . ILE A 1 101 ? 3.803 -9.401 -14.435 1.00 86.06 101 ILE A C 1
ATOM 821 O O . ILE A 1 101 ? 3.169 -8.980 -15.390 1.00 86.06 101 ILE A O 1
ATOM 825 N N . VAL A 1 102 ? 5.031 -8.967 -14.142 1.00 86.88 102 VAL A N 1
ATOM 826 C CA . VAL A 1 102 ? 5.727 -7.921 -14.910 1.00 86.88 102 VAL A CA 1
ATOM 827 C C . VAL A 1 102 ? 5.896 -8.297 -16.382 1.00 86.88 102 VAL A C 1
ATOM 829 O O . VAL A 1 102 ? 5.850 -7.424 -17.227 1.00 86.88 102 VAL A O 1
ATOM 832 N N . LYS A 1 103 ? 6.056 -9.581 -16.725 1.00 88.56 103 LYS A N 1
ATOM 833 C CA . LYS A 1 103 ? 6.144 -10.012 -18.133 1.00 88.56 103 LYS A CA 1
ATOM 834 C C . LYS A 1 103 ? 4.814 -9.932 -18.895 1.00 88.56 103 LYS A C 1
ATOM 836 O O . LYS A 1 103 ? 4.824 -10.117 -20.108 1.00 88.56 103 LYS A O 1
ATOM 841 N N . LEU A 1 104 ? 3.691 -9.753 -18.199 1.00 86.44 104 LEU A N 1
ATOM 842 C CA . LEU A 1 104 ? 2.353 -9.672 -18.796 1.00 86.44 104 LEU A CA 1
ATOM 843 C C . LEU A 1 104 ? 1.916 -8.232 -19.107 1.00 86.44 104 LEU A C 1
ATOM 845 O O . LEU A 1 104 ? 0.870 -8.056 -19.730 1.00 86.44 104 LEU A O 1
ATOM 849 N N . ILE A 1 105 ? 2.675 -7.232 -18.655 1.00 79.75 105 ILE A N 1
ATOM 850 C CA . ILE A 1 105 ? 2.408 -5.791 -18.793 1.00 79.75 105 ILE A CA 1
ATOM 851 C C . ILE A 1 105 ? 3.559 -5.104 -19.519 1.00 79.75 105 ILE A C 1
ATOM 853 O O . ILE A 1 105 ? 3.260 -4.121 -20.232 1.00 79.75 105 ILE A O 1
#

Sequence (105 aa):
MEDKKIISANTMLLATSASLTFFWILNIFKEGYKEVQNFLNFYPSVGPLLGLFIFSTVVLIVAFVVLEKLKIRNQKFAFKIFIVSVLLFAFMVFPPVFKIIVKLI

Secondary structure (DSSP, 8-state):
-HHHHHHHHHHHHHHHHHHHHHHHHHHHHHHH-HHHHHHH-SSTTT-HHHHHHHHHHHHHHHHHHHHHTTT---HHHHHHHHHHHHHHHHHHHSHHHHHHHHTT-

pLDDT: mean 91.68, std 6.67, range [63.38, 98.19]

Radius of gyration: 15.71 Å; chains: 1; bounding box: 39×26×45 Å

Foldseek 3Di:
DVLLVLLLVLLLLQLLLQLLQQLLVLVLVLLQDVVSQVVQCPDVVVGSVNSSVVVSVVSSVVSSVVSSVVSDNPNVVSVVSSVVSVVCSVQSPDCVRSVVVSVVD